Protein AF-A0A170WZX5-F1 (afdb_monomer_lite)

InterPro domains:
  IPR000462 CDP-alcohol phosphatidyltransferase [PF01066] (60-164)
  IPR043130 CDP-alcohol phosphatidyltransferase, transmembrane domain [G3DSA:1.20.120.1760] (44-165)
  IPR050324 CDP-alcohol phosphatidyltransferase class-I [PTHR14269] (56-164)

Organism: Triatoma infestans (NCBI:txid30076)

Structure (mmCIF, N/CA/C/O backbone):
data_AF-A0A170WZX5-F1
#
_entry.id   AF-A0A170WZX5-F1
#
loop_
_atom_site.group_PDB
_atom_site.id
_atom_site.type_symbol
_atom_site.label_atom_id
_atom_site.label_alt_id
_atom_site.label_comp_id
_atom_site.label_asym_id
_atom_site.label_entity_id
_atom_site.label_seq_id
_atom_site.pdbx_PDB_ins_code
_atom_site.Cartn_x
_atom_site.Cartn_y
_atom_site.Cartn_z
_atom_site.occupancy
_atom_site.B_iso_or_equiv
_atom_site.a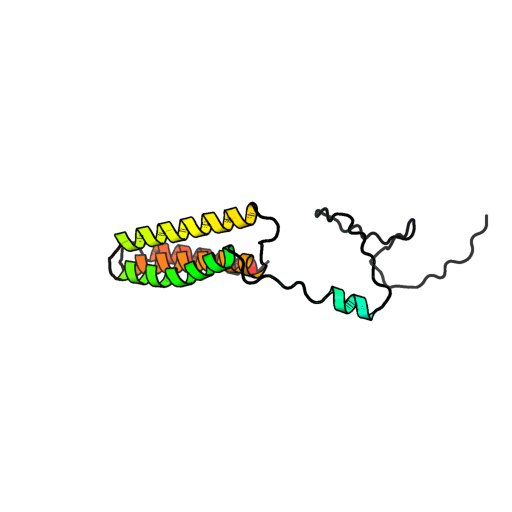uth_seq_id
_atom_site.auth_comp_id
_atom_site.auth_asym_id
_atom_site.auth_atom_id
_atom_site.pdbx_PDB_model_num
ATOM 1 N N . LEU A 1 1 ? 66.459 18.948 -24.558 1.00 44.09 1 LEU A N 1
ATOM 2 C CA . LEU A 1 1 ? 66.396 20.427 -24.448 1.00 44.09 1 LEU A CA 1
ATOM 3 C C . LEU A 1 1 ? 65.717 21.028 -25.684 1.00 44.09 1 LEU A C 1
ATOM 5 O O . LEU A 1 1 ? 66.423 21.347 -26.626 1.00 44.09 1 LEU A O 1
ATOM 9 N N . ARG A 1 2 ? 64.381 21.188 -25.699 1.00 31.55 2 ARG A N 1
ATOM 10 C CA . ARG A 1 2 ? 63.697 22.302 -26.398 1.00 31.55 2 ARG A CA 1
ATOM 11 C C . ARG A 1 2 ? 62.217 22.355 -25.995 1.00 31.55 2 ARG A C 1
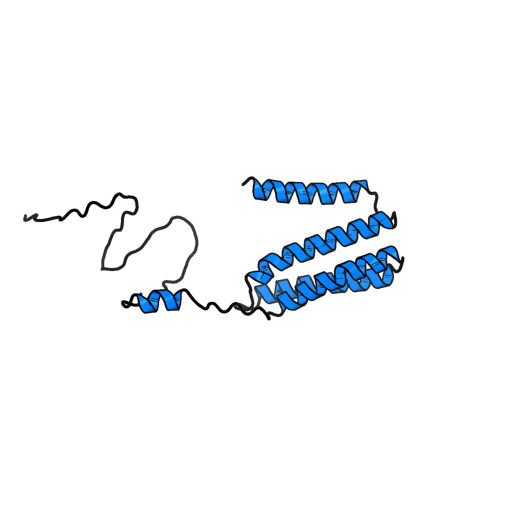ATOM 13 O O . ARG A 1 2 ? 61.401 21.579 -26.469 1.00 31.55 2 ARG A O 1
ATOM 20 N N . ILE A 1 3 ? 61.910 23.271 -25.082 1.00 45.47 3 ILE A N 1
ATOM 21 C CA . ILE A 1 3 ? 60.560 23.685 -24.686 1.00 45.47 3 ILE A CA 1
ATOM 22 C C . ILE A 1 3 ? 60.128 24.816 -25.636 1.00 45.47 3 ILE A C 1
ATOM 24 O O . ILE A 1 3 ? 60.880 25.776 -25.783 1.00 45.47 3 ILE A O 1
ATOM 28 N N . ARG A 1 4 ? 58.950 24.711 -26.270 1.00 42.59 4 ARG A N 1
ATOM 29 C CA . ARG A 1 4 ? 58.109 25.794 -26.851 1.00 42.59 4 ARG A CA 1
ATOM 30 C C . ARG A 1 4 ? 56.887 25.111 -27.491 1.00 42.59 4 ARG A C 1
ATOM 32 O O . ARG A 1 4 ? 57.085 24.148 -28.209 1.00 42.59 4 ARG A O 1
ATOM 39 N N . HIS A 1 5 ? 55.621 25.478 -27.319 1.00 36.66 5 HIS A N 1
ATOM 40 C CA . HIS A 1 5 ? 54.942 26.630 -26.730 1.00 36.66 5 HIS A CA 1
ATOM 41 C C . HIS A 1 5 ? 53.588 26.099 -26.206 1.00 36.66 5 HIS A C 1
ATOM 43 O O . HIS A 1 5 ? 52.818 25.537 -26.980 1.00 36.66 5 HIS A O 1
ATOM 49 N N . ARG A 1 6 ? 53.292 26.247 -24.908 1.00 42.16 6 ARG A N 1
ATOM 50 C CA . ARG A 1 6 ? 51.967 25.953 -24.330 1.00 42.16 6 ARG A CA 1
ATOM 51 C C . ARG A 1 6 ? 51.072 27.168 -24.576 1.00 42.16 6 ARG A C 1
ATOM 53 O O . ARG A 1 6 ? 51.207 28.175 -23.884 1.00 42.16 6 ARG A O 1
ATOM 60 N N . SER A 1 7 ? 50.173 27.095 -25.549 1.00 44.41 7 SER A N 1
ATOM 61 C CA . SER A 1 7 ? 48.993 27.960 -25.593 1.00 44.41 7 SER A CA 1
ATOM 62 C C . SER A 1 7 ? 48.041 27.499 -24.488 1.00 44.41 7 SER A C 1
ATOM 64 O O . SER A 1 7 ? 47.241 26.584 -24.653 1.00 44.41 7 SER A O 1
ATOM 66 N N . LEU A 1 8 ? 48.197 28.098 -23.308 1.00 40.53 8 LEU A N 1
ATOM 67 C CA . LEU A 1 8 ? 47.286 27.937 -22.180 1.00 40.53 8 LEU A CA 1
ATOM 68 C C . LEU A 1 8 ? 45.948 28.598 -22.532 1.00 40.53 8 LEU A C 1
ATOM 70 O O . LEU A 1 8 ? 45.755 29.788 -22.290 1.00 40.53 8 LEU A O 1
ATOM 74 N N . LEU A 1 9 ? 45.019 27.827 -23.095 1.00 40.00 9 LEU A N 1
ATOM 75 C CA . LEU A 1 9 ? 43.604 28.178 -23.043 1.00 40.00 9 LEU A CA 1
ATOM 76 C C . LEU A 1 9 ? 43.184 28.148 -21.568 1.00 40.00 9 LEU A C 1
ATOM 78 O O . LEU A 1 9 ? 43.054 27.085 -20.960 1.00 40.00 9 LEU A O 1
ATOM 82 N N . ARG A 1 10 ? 43.056 29.341 -20.977 1.00 36.81 10 ARG A N 1
ATOM 83 C CA . ARG A 1 10 ? 42.483 29.556 -19.646 1.00 36.81 10 ARG A CA 1
ATOM 84 C C . ARG A 1 10 ? 41.008 29.165 -19.680 1.00 36.81 10 ARG A C 1
ATOM 86 O O . ARG A 1 10 ? 40.155 29.989 -19.988 1.00 36.81 10 ARG A O 1
ATOM 93 N N . TYR A 1 11 ? 40.718 27.922 -19.328 1.00 39.06 11 TYR A N 1
ATOM 94 C CA . TYR A 1 11 ? 39.415 27.551 -18.794 1.00 39.06 11 TYR A CA 1
ATOM 95 C C . TYR A 1 11 ? 39.441 27.775 -17.273 1.00 39.06 11 TYR A C 1
ATOM 97 O O . TYR A 1 11 ? 40.411 27.357 -16.631 1.00 39.06 11 TYR A O 1
ATOM 105 N N . PRO A 1 12 ? 38.434 28.425 -16.662 1.00 40.84 12 PRO A N 1
ATOM 106 C CA . PRO A 1 12 ? 38.250 28.344 -15.220 1.00 40.84 12 PRO A CA 1
ATOM 107 C C . PRO A 1 12 ? 37.886 26.890 -14.864 1.00 40.84 12 PRO A C 1
ATOM 109 O O . PRO A 1 12 ? 36.849 26.367 -15.257 1.00 40.84 12 PRO A O 1
ATOM 112 N N . ALA A 1 13 ? 38.821 26.226 -14.190 1.00 45.50 13 ALA A N 1
ATOM 113 C CA . ALA A 1 13 ? 38.729 24.887 -13.604 1.00 45.50 13 ALA A CA 1
ATOM 114 C C . ALA A 1 13 ? 37.566 24.777 -12.575 1.00 45.50 13 ALA A C 1
ATOM 116 O O . ALA A 1 13 ? 37.157 25.810 -12.043 1.00 45.50 13 ALA A O 1
ATOM 117 N N . PRO A 1 14 ? 37.047 23.562 -12.262 1.00 41.91 14 PRO A N 1
ATOM 118 C CA . PRO A 1 14 ? 37.868 22.394 -11.952 1.00 41.91 14 PRO A CA 1
ATOM 119 C C . PRO A 1 14 ? 37.390 21.104 -12.618 1.00 41.91 14 PRO A C 1
ATOM 121 O O . PRO A 1 14 ? 36.725 20.280 -12.005 1.00 41.91 14 PRO A O 1
ATOM 124 N N . ILE A 1 15 ? 37.809 20.872 -13.861 1.00 42.22 15 ILE A N 1
ATOM 125 C CA . ILE A 1 15 ? 37.899 19.510 -14.396 1.00 42.22 15 ILE A CA 1
ATOM 126 C C . ILE A 1 15 ? 39.274 19.390 -15.036 1.00 42.22 15 ILE A C 1
ATOM 128 O O . ILE A 1 15 ? 39.545 19.931 -16.107 1.00 42.22 15 ILE A O 1
ATOM 132 N N . PHE A 1 16 ? 40.179 18.735 -14.316 1.00 42.03 16 PHE A N 1
ATOM 133 C CA . PHE A 1 16 ? 41.518 18.427 -14.791 1.00 42.03 16 PHE A CA 1
ATOM 134 C C . PHE A 1 16 ? 41.394 17.294 -15.820 1.00 42.03 16 PHE A C 1
ATOM 136 O O . PHE A 1 16 ? 41.411 16.117 -15.474 1.00 42.03 16 PHE A O 1
ATOM 143 N N . ALA A 1 17 ? 41.177 17.649 -17.087 1.00 40.47 17 ALA A N 1
ATOM 144 C CA . ALA A 1 17 ? 41.158 16.693 -18.186 1.00 40.47 17 ALA A CA 1
ATOM 145 C C . ALA A 1 17 ? 42.605 16.313 -18.538 1.00 40.47 17 ALA A C 1
ATOM 147 O O . ALA A 1 17 ? 43.306 17.053 -19.230 1.00 40.47 17 ALA A O 1
ATOM 148 N N . LEU A 1 18 ? 43.068 15.171 -18.030 1.00 39.88 18 LEU A N 1
ATOM 149 C CA . LEU A 1 18 ? 44.278 14.524 -18.528 1.00 39.88 18 LEU A CA 1
ATOM 150 C C . LEU A 1 18 ? 43.917 13.771 -19.810 1.00 39.88 18 LEU A C 1
ATOM 152 O O . LEU A 1 18 ? 43.078 12.876 -19.797 1.00 39.88 18 LEU A O 1
ATOM 156 N N . CYS A 1 19 ? 44.525 14.185 -20.920 1.00 39.12 19 CYS A N 1
ATOM 157 C CA . CYS A 1 19 ? 44.428 13.518 -22.211 1.00 39.12 19 CYS A CA 1
ATOM 158 C C . CYS A 1 19 ? 45.713 12.714 -22.416 1.00 39.12 19 CYS A C 1
ATOM 160 O O . CYS A 1 19 ? 46.749 13.282 -22.762 1.00 39.12 19 CYS A O 1
ATOM 162 N N . GLU A 1 20 ? 45.656 11.408 -22.181 1.00 39.66 20 GLU A N 1
ATOM 163 C CA . GLU A 1 20 ? 46.684 10.464 -22.610 1.00 39.66 20 GLU A CA 1
ATOM 164 C C . GLU A 1 20 ? 46.040 9.580 -23.690 1.00 39.66 20 GLU A C 1
ATOM 166 O O . GLU A 1 20 ? 45.000 8.965 -23.467 1.00 39.66 20 GLU A O 1
ATOM 171 N N . ASN A 1 21 ? 46.599 9.592 -24.904 1.00 39.66 21 ASN A N 1
ATOM 172 C CA . ASN A 1 21 ? 46.119 8.827 -26.070 1.00 39.66 21 ASN A CA 1
ATOM 173 C C . ASN A 1 21 ? 44.734 9.201 -26.647 1.00 39.66 21 ASN A C 1
ATOM 175 O O . ASN A 1 21 ? 44.072 8.364 -27.256 1.00 39.66 21 ASN A O 1
ATOM 179 N N . GLY A 1 22 ? 44.305 10.463 -26.533 1.00 44.28 22 GLY A N 1
ATOM 180 C CA . GLY A 1 22 ? 43.182 10.989 -27.328 1.00 44.28 22 GLY A CA 1
ATOM 181 C C . GLY A 1 22 ? 41.772 10.618 -26.850 1.00 44.28 22 GLY A C 1
ATOM 182 O O . GLY A 1 22 ? 40.808 10.946 -27.539 1.00 44.28 22 GLY A O 1
ATOM 183 N N . PHE A 1 23 ? 41.627 10.006 -25.673 1.00 41.03 23 PHE 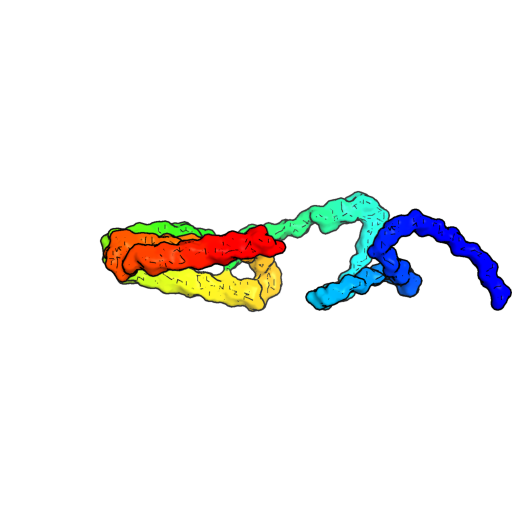A N 1
ATOM 184 C CA . PHE A 1 23 ? 40.325 9.727 -25.059 1.00 41.03 23 PHE A CA 1
ATOM 185 C C . PHE A 1 23 ? 40.155 10.507 -23.746 1.00 41.03 23 PHE A C 1
ATOM 187 O O . PHE A 1 23 ? 41.016 10.411 -22.873 1.00 41.03 23 PHE A O 1
ATOM 194 N N . PRO A 1 24 ? 39.061 11.273 -23.562 1.00 40.47 24 PRO A N 1
ATOM 195 C CA . PRO A 1 24 ? 38.775 11.922 -22.290 1.00 40.47 24 PRO A CA 1
ATOM 196 C C . PRO A 1 24 ? 38.194 10.903 -21.301 1.00 40.47 24 PRO A C 1
ATOM 198 O O . PRO A 1 24 ? 37.094 10.392 -21.506 1.00 40.47 24 PRO A O 1
ATOM 201 N N . TYR A 1 25 ? 38.901 10.628 -20.207 1.00 45.06 25 TYR A N 1
ATOM 202 C CA . TYR A 1 25 ? 38.374 9.859 -19.077 1.00 45.06 25 TYR A CA 1
ATOM 203 C C . TYR A 1 25 ? 38.132 10.781 -17.880 1.00 45.06 25 TYR A C 1
ATOM 205 O O . TYR A 1 25 ? 39.040 11.436 -17.371 1.00 45.06 25 TYR A O 1
ATOM 213 N N . ALA A 1 26 ? 36.882 10.824 -17.416 1.00 44.81 26 ALA A N 1
ATOM 214 C CA . ALA A 1 26 ? 36.514 11.440 -16.150 1.00 44.81 26 ALA A CA 1
ATOM 215 C C . ALA A 1 26 ? 36.579 10.367 -15.056 1.00 44.81 26 ALA A C 1
ATOM 217 O O . ALA A 1 26 ? 35.715 9.496 -14.976 1.00 44.81 26 ALA A O 1
ATOM 218 N N . ILE A 1 27 ? 37.611 10.415 -14.213 1.00 42.56 27 ILE A N 1
ATOM 219 C CA . ILE A 1 27 ? 37.683 9.575 -13.013 1.00 42.56 27 ILE A CA 1
ATOM 220 C C . ILE A 1 27 ? 36.809 10.242 -11.945 1.00 42.56 27 ILE A C 1
ATOM 222 O O . ILE A 1 27 ? 37.276 11.059 -11.155 1.00 42.56 27 ILE A O 1
ATOM 226 N N . LEU A 1 28 ? 35.512 9.930 -11.958 1.00 38.06 28 LEU A N 1
ATOM 227 C CA . LEU A 1 28 ? 34.593 10.279 -10.877 1.00 38.06 28 LEU A CA 1
ATOM 228 C C . LEU A 1 28 ? 34.618 9.170 -9.824 1.00 38.06 28 LEU A C 1
ATOM 230 O O . LEU A 1 28 ? 34.388 7.992 -10.094 1.00 38.06 28 LEU A O 1
ATOM 234 N N . HIS A 1 29 ? 34.981 9.570 -8.613 1.00 40.53 29 HIS A N 1
ATOM 235 C CA . HIS A 1 29 ? 35.204 8.701 -7.472 1.00 40.53 29 HIS A CA 1
ATOM 236 C C . HIS A 1 29 ? 33.891 8.018 -7.032 1.00 40.53 29 HIS A C 1
ATOM 238 O O . HIS A 1 29 ? 32.886 8.685 -6.811 1.00 40.53 29 HIS A O 1
ATOM 244 N N . LYS A 1 30 ? 33.974 6.696 -6.819 1.00 42.16 30 LYS A N 1
ATOM 245 C CA . LYS A 1 30 ? 32.980 5.762 -6.245 1.00 42.16 30 LYS A CA 1
ATOM 246 C C . LYS A 1 30 ? 31.849 5.244 -7.157 1.00 42.16 30 LYS A C 1
ATOM 248 O O . LYS A 1 30 ? 30.744 5.761 -7.206 1.00 42.16 30 LYS A O 1
ATOM 253 N N . LYS A 1 31 ? 32.130 4.031 -7.653 1.00 47.88 31 LYS A N 1
ATOM 254 C CA . LYS A 1 31 ? 31.248 2.848 -7.643 1.00 47.88 31 LYS A CA 1
ATOM 255 C C . LYS A 1 31 ? 29.986 2.922 -8.505 1.00 47.88 31 LYS A C 1
ATOM 257 O O . LYS A 1 31 ? 28.897 2.809 -7.972 1.00 47.88 31 LYS A O 1
ATOM 262 N N . TRP A 1 32 ? 30.179 2.927 -9.822 1.00 33.62 32 TRP A N 1
ATOM 263 C CA . TRP A 1 32 ? 29.364 2.167 -10.777 1.00 33.62 32 TRP A CA 1
ATOM 264 C C . TRP A 1 32 ? 30.269 1.765 -11.948 1.00 33.62 32 TRP A C 1
ATOM 266 O O . TRP A 1 32 ? 30.824 2.623 -12.629 1.00 33.62 32 TRP A O 1
ATOM 276 N N . ILE A 1 33 ? 30.477 0.459 -12.144 1.00 39.88 33 ILE A N 1
ATOM 277 C CA . ILE A 1 33 ? 31.140 -0.075 -13.340 1.00 39.88 33 ILE A CA 1
ATOM 278 C C . ILE A 1 33 ? 30.129 0.076 -14.475 1.00 39.88 33 ILE A C 1
ATOM 280 O O . ILE A 1 33 ? 29.280 -0.784 -14.685 1.00 39.88 33 ILE A O 1
ATOM 284 N N . VAL A 1 34 ? 30.176 1.210 -15.167 1.00 49.44 34 VAL A N 1
ATOM 285 C CA . VAL A 1 34 ? 29.609 1.313 -16.509 1.00 49.44 34 VAL A CA 1
ATOM 286 C C . VAL A 1 34 ? 30.578 0.591 -17.453 1.00 49.44 34 VAL A C 1
ATOM 288 O O . VAL A 1 34 ? 31.779 0.869 -17.394 1.00 49.44 34 VAL A O 1
ATOM 291 N N . PRO A 1 35 ? 30.130 -0.375 -18.279 1.00 35.31 35 PRO A N 1
ATOM 292 C CA . PRO A 1 35 ? 31.010 -0.963 -19.282 1.00 35.31 35 PRO A CA 1
ATOM 293 C C . PRO A 1 35 ? 31.511 0.149 -20.218 1.00 35.31 35 PRO A C 1
ATOM 295 O O . PRO A 1 35 ? 30.805 1.148 -20.394 1.00 35.31 35 PRO A O 1
ATOM 298 N N . PRO A 1 36 ? 32.704 0.009 -20.824 1.00 41.88 36 PRO A N 1
ATOM 299 C CA . PRO A 1 36 ? 33.183 0.950 -21.823 1.00 41.88 36 PRO A CA 1
ATOM 300 C C . PRO A 1 36 ? 32.256 0.865 -23.036 1.00 41.88 36 PRO A C 1
ATOM 302 O O . PRO A 1 36 ? 32.439 0.056 -23.942 1.00 41.88 36 PRO A O 1
ATOM 305 N N . VAL A 1 37 ? 31.201 1.674 -23.033 1.00 47.00 37 VAL A N 1
ATOM 306 C CA . VAL A 1 37 ? 30.426 1.935 -24.233 1.00 47.00 37 VAL A CA 1
ATOM 307 C C . VAL A 1 37 ? 31.381 2.708 -25.127 1.00 47.00 37 VAL A C 1
ATOM 309 O O . VAL A 1 37 ? 31.827 3.794 -24.758 1.00 47.00 37 VAL A O 1
ATOM 312 N N . ASN A 1 38 ? 31.730 2.145 -26.282 1.00 40.06 38 ASN A N 1
ATOM 313 C CA . ASN A 1 38 ? 32.349 2.908 -27.358 1.00 40.06 38 ASN A CA 1
ATOM 314 C C . ASN A 1 38 ? 31.325 3.958 -27.799 1.00 40.06 38 ASN A C 1
ATOM 316 O O . ASN A 1 38 ? 30.542 3.733 -28.721 1.00 40.06 38 ASN A O 1
ATOM 320 N N . VAL A 1 39 ? 31.275 5.080 -27.078 1.00 54.56 39 VAL A N 1
ATOM 321 C CA . VAL A 1 39 ? 30.428 6.219 -27.399 1.00 54.56 39 VAL A CA 1
ATOM 322 C C . VAL A 1 39 ? 31.031 6.833 -28.652 1.00 54.56 39 VAL A C 1
ATOM 324 O O . VAL A 1 39 ? 31.916 7.685 -28.594 1.00 54.56 39 VAL A O 1
ATOM 327 N N . PHE A 1 40 ? 30.579 6.352 -29.806 1.00 56.09 40 PHE A N 1
ATOM 328 C CA . PHE A 1 40 ? 30.806 7.012 -31.077 1.00 56.09 40 PHE A CA 1
ATOM 329 C C . PHE A 1 40 ? 30.028 8.327 -31.015 1.00 56.09 40 PHE A C 1
ATOM 331 O O . PHE A 1 40 ? 28.839 8.372 -31.318 1.00 56.09 40 PHE A O 1
ATOM 338 N N . LEU A 1 41 ? 30.662 9.381 -30.491 1.00 57.88 41 LEU A N 1
ATOM 339 C CA . LEU A 1 41 ? 30.050 10.700 -30.412 1.00 57.88 41 LEU A CA 1
ATOM 340 C C . LEU A 1 41 ? 29.770 11.153 -31.848 1.00 57.88 41 LEU A C 1
ATOM 342 O O . LEU A 1 41 ? 30.723 11.339 -32.611 1.00 57.88 41 LEU A O 1
ATOM 346 N N . PRO A 1 42 ? 28.500 11.328 -32.246 1.00 55.66 42 PRO A N 1
ATOM 347 C CA . PRO A 1 42 ? 28.217 11.773 -33.592 1.00 55.66 42 PRO A CA 1
ATOM 348 C C . PRO A 1 42 ? 28.782 13.188 -33.771 1.00 55.66 42 PRO A C 1
ATOM 350 O O . PRO A 1 42 ? 28.561 14.100 -32.963 1.00 55.66 42 PRO A O 1
ATOM 353 N N . THR A 1 43 ? 29.574 13.359 -34.827 1.00 65.81 43 THR A N 1
ATOM 354 C CA . THR A 1 43 ? 30.269 14.612 -35.151 1.00 65.81 43 THR A CA 1
ATOM 355 C C . THR A 1 43 ? 29.296 15.704 -35.587 1.00 65.81 43 THR A C 1
ATOM 357 O O . THR A 1 43 ? 29.586 16.888 -35.411 1.00 65.81 43 THR A O 1
ATOM 360 N N . ASN A 1 44 ? 28.115 15.320 -36.076 1.00 60.16 44 ASN A N 1
ATOM 361 C CA . ASN A 1 44 ? 27.057 16.235 -36.471 1.00 60.16 44 ASN A CA 1
ATOM 362 C C . ASN A 1 44 ? 26.242 16.704 -35.243 1.00 60.16 44 ASN A C 1
ATOM 364 O O . ASN A 1 44 ? 25.696 15.871 -34.512 1.00 60.16 44 ASN A O 1
ATOM 368 N N . PRO A 1 45 ? 26.116 18.023 -34.997 1.00 59.78 45 PRO A N 1
ATOM 369 C CA . PRO A 1 45 ? 25.315 18.549 -33.891 1.00 59.78 45 PRO A CA 1
ATOM 370 C C . PRO A 1 45 ? 23.832 18.141 -33.950 1.00 59.78 45 PRO A C 1
ATOM 372 O O . PRO A 1 45 ? 23.213 18.023 -32.896 1.00 59.78 45 PRO A O 1
ATOM 375 N N . TYR A 1 46 ? 23.275 17.846 -35.132 1.00 58.78 46 TYR A N 1
ATOM 376 C CA . TYR A 1 46 ? 21.891 17.364 -35.270 1.00 58.78 46 TYR A CA 1
ATOM 377 C C . TYR A 1 46 ? 21.675 15.938 -34.734 1.00 58.78 46 TYR A C 1
ATOM 379 O O . TYR A 1 46 ? 20.609 15.631 -34.198 1.00 58.78 46 TYR A O 1
ATOM 387 N N . ASP A 1 47 ? 22.687 15.077 -34.811 1.00 58.44 47 ASP A N 1
ATOM 388 C CA . ASP A 1 47 ? 22.584 13.679 -34.376 1.00 58.44 47 ASP A CA 1
ATOM 389 C C . ASP A 1 47 ? 22.683 13.534 -32.848 1.00 58.44 47 ASP A C 1
ATOM 391 O O . ASP A 1 47 ? 22.113 12.608 -32.267 1.00 58.44 47 ASP A O 1
ATOM 395 N N . ARG A 1 48 ? 23.325 14.493 -32.164 1.00 57.66 48 ARG A N 1
ATOM 396 C CA . ARG A 1 48 ? 23.358 14.545 -30.689 1.00 57.66 48 ARG A CA 1
ATOM 397 C C . ARG A 1 48 ? 21.980 14.807 -30.087 1.00 57.66 48 ARG A C 1
ATOM 399 O O . ARG A 1 48 ? 21.660 14.256 -29.040 1.00 57.66 48 ARG A O 1
ATOM 406 N N . VAL A 1 49 ? 21.162 15.616 -30.760 1.00 54.22 49 VAL A N 1
ATOM 407 C CA . VAL A 1 49 ? 19.798 15.937 -30.312 1.00 54.22 49 VAL A CA 1
ATOM 408 C C . VAL A 1 49 ? 18.854 14.749 -30.537 1.00 54.22 49 VAL A C 1
ATOM 410 O O . VAL A 1 49 ? 17.970 14.510 -29.720 1.00 54.22 49 VAL A O 1
ATOM 413 N N . ARG A 1 50 ? 19.078 13.944 -31.589 1.00 51.53 50 ARG A N 1
ATOM 414 C CA . ARG A 1 50 ? 18.313 12.710 -31.847 1.00 51.53 50 ARG A CA 1
ATOM 415 C C . ARG A 1 50 ? 18.615 11.582 -30.859 1.00 51.53 50 ARG A C 1
ATOM 417 O O . ARG A 1 50 ? 17.688 10.888 -30.474 1.00 51.53 50 ARG A O 1
ATOM 424 N N . MET A 1 51 ? 19.863 11.418 -30.411 1.00 53.09 51 MET A N 1
ATOM 425 C CA . MET A 1 51 ? 20.219 10.384 -29.420 1.00 53.09 51 MET A CA 1
ATOM 426 C C . MET A 1 51 ? 19.665 10.668 -28.014 1.00 53.09 51 MET A C 1
ATOM 428 O O . MET A 1 51 ? 19.501 9.746 -27.222 1.00 53.09 51 MET A O 1
ATOM 432 N N . ALA A 1 52 ? 19.352 11.930 -27.706 1.00 53.09 52 ALA A N 1
ATOM 433 C CA . ALA A 1 52 ? 18.708 12.313 -26.451 1.00 53.09 52 ALA A CA 1
ATOM 434 C C . ALA A 1 52 ? 17.194 12.020 -26.427 1.00 53.09 52 ALA A C 1
ATOM 436 O O . ALA A 1 52 ? 16.570 12.114 -25.372 1.00 53.09 52 ALA A O 1
ATOM 437 N N . TYR A 1 53 ? 16.587 11.690 -27.571 1.00 51.78 53 TYR A N 1
ATOM 438 C CA . TYR A 1 53 ? 15.140 11.610 -27.716 1.00 51.78 53 TYR A CA 1
ATOM 439 C C . TYR A 1 53 ? 14.728 10.208 -28.176 1.00 51.78 53 TYR A C 1
ATOM 441 O O . TYR A 1 53 ? 15.181 9.714 -29.203 1.00 51.78 53 TYR A O 1
ATOM 449 N N . VAL A 1 54 ? 13.810 9.600 -27.423 1.00 51.31 54 VAL A N 1
ATOM 450 C CA . VAL A 1 54 ? 13.203 8.270 -27.628 1.00 51.31 54 VAL A CA 1
ATOM 451 C C . VAL A 1 54 ? 13.940 7.091 -26.970 1.00 51.31 54 VAL A C 1
ATOM 453 O O . VAL A 1 54 ? 14.127 6.034 -27.565 1.00 51.31 54 VAL A O 1
ATOM 456 N N . VAL A 1 55 ? 14.194 7.191 -25.660 1.00 56.00 55 VAL A N 1
ATOM 457 C CA . VAL A 1 55 ? 13.899 6.032 -24.798 1.00 56.00 55 VAL A CA 1
ATOM 458 C C . VAL A 1 55 ? 12.375 5.976 -24.699 1.00 56.00 55 VAL A C 1
ATOM 460 O O . VAL A 1 55 ? 11.763 6.682 -23.904 1.00 56.00 55 VAL A O 1
ATOM 463 N N . ARG A 1 56 ? 11.725 5.228 -25.595 1.00 49.94 56 ARG A N 1
ATOM 464 C CA . ARG A 1 56 ? 10.291 4.961 -25.466 1.00 49.94 56 ARG A CA 1
ATOM 465 C C . ARG A 1 56 ? 10.155 3.966 -24.318 1.00 49.94 56 ARG A C 1
ATOM 467 O O . ARG A 1 56 ? 10.334 2.770 -24.522 1.00 49.94 56 ARG A O 1
ATOM 474 N N . GLU A 1 57 ? 9.927 4.467 -23.108 1.00 57.28 57 GLU A N 1
ATOM 475 C CA . GLU A 1 57 ? 9.640 3.599 -21.970 1.00 57.28 57 GLU A CA 1
ATOM 476 C C . GLU A 1 57 ? 8.380 2.800 -22.293 1.00 57.28 57 GLU A C 1
ATOM 478 O O . GLU A 1 57 ? 7.337 3.360 -22.649 1.00 57.28 57 GLU A O 1
ATOM 483 N N . ASN A 1 58 ? 8.488 1.474 -22.248 1.00 63.38 58 ASN A N 1
ATOM 484 C CA . ASN A 1 58 ? 7.326 0.632 -22.433 1.00 63.38 58 ASN A CA 1
ATOM 485 C C . ASN A 1 58 ? 6.447 0.781 -21.186 1.00 63.38 58 ASN A C 1
ATOM 487 O O . ASN A 1 58 ? 6.803 0.329 -20.102 1.00 63.38 58 ASN A O 1
ATOM 491 N N . ILE A 1 59 ? 5.315 1.464 -21.339 1.00 59.84 59 ILE A N 1
ATOM 492 C CA . ILE A 1 59 ? 4.341 1.695 -20.261 1.00 59.84 59 ILE A CA 1
ATOM 493 C C . ILE A 1 59 ? 3.592 0.385 -19.940 1.00 59.84 59 ILE A C 1
ATOM 495 O O . ILE A 1 59 ? 3.114 0.183 -18.826 1.00 59.84 59 ILE A O 1
ATOM 499 N N . TRP A 1 60 ? 3.528 -0.532 -20.911 1.00 58.53 60 TRP A N 1
ATOM 500 C CA . TRP A 1 60 ? 2.860 -1.827 -20.804 1.00 58.53 60 TRP A CA 1
ATOM 501 C C . TRP A 1 60 ? 3.845 -2.919 -20.394 1.00 58.53 60 TRP A C 1
ATOM 503 O O . TRP A 1 60 ? 4.251 -3.757 -21.203 1.00 58.53 60 TRP A O 1
ATOM 513 N N . THR A 1 61 ? 4.248 -2.891 -19.129 1.00 74.00 61 THR A N 1
ATOM 514 C CA . THR A 1 61 ? 4.979 -3.989 -18.491 1.00 74.00 61 THR A CA 1
ATOM 515 C C . THR A 1 61 ? 4.039 -4.758 -17.568 1.00 74.00 61 THR A C 1
ATOM 517 O O . THR A 1 61 ? 3.091 -4.198 -17.010 1.00 74.00 61 THR A O 1
ATOM 520 N N . VAL A 1 62 ? 4.281 -6.062 -17.422 1.00 76.31 62 VAL A N 1
ATOM 521 C CA . VAL A 1 62 ? 3.481 -6.937 -16.546 1.00 76.31 62 VAL A CA 1
ATOM 522 C C . VAL A 1 62 ? 3.404 -6.396 -15.104 1.00 76.31 62 VAL A C 1
ATOM 524 O O . VAL A 1 62 ? 2.293 -6.350 -14.573 1.00 76.31 62 VAL A O 1
ATOM 527 N N . PRO A 1 63 ? 4.504 -5.892 -14.499 1.00 76.81 63 PRO A N 1
ATOM 528 C CA . PRO A 1 63 ? 4.467 -5.269 -13.173 1.00 76.81 63 PRO A CA 1
ATOM 529 C C . PRO A 1 63 ? 3.516 -4.073 -13.078 1.00 76.81 63 PRO A C 1
ATOM 531 O O . PRO A 1 63 ? 2.737 -3.977 -12.139 1.00 76.81 63 PRO A O 1
ATOM 534 N N . ASN A 1 64 ? 3.499 -3.191 -14.084 1.00 81.44 64 ASN A N 1
ATOM 535 C CA . ASN A 1 64 ? 2.657 -1.994 -14.045 1.00 81.44 64 ASN A CA 1
ATOM 536 C C . ASN A 1 64 ? 1.159 -2.345 -14.060 1.00 81.44 64 ASN A C 1
ATOM 538 O O . ASN A 1 64 ? 0.363 -1.752 -13.335 1.00 81.44 64 ASN A O 1
ATOM 542 N N . VAL A 1 65 ? 0.764 -3.350 -14.848 1.00 82.94 65 VAL A N 1
ATOM 543 C CA . VAL A 1 65 ? -0.630 -3.825 -14.884 1.00 82.94 65 VAL A CA 1
ATOM 544 C C . VAL A 1 65 ? -1.033 -4.455 -13.547 1.00 82.94 65 VAL A C 1
ATOM 546 O O . VAL A 1 65 ? -2.134 -4.194 -13.060 1.00 82.94 65 VAL A O 1
ATOM 549 N N . LEU A 1 66 ? -0.146 -5.244 -12.933 1.00 83.00 66 LEU A N 1
ATOM 550 C CA . LEU A 1 66 ? -0.375 -5.840 -11.612 1.00 83.00 66 LEU A CA 1
ATOM 551 C C . LEU A 1 66 ? -0.518 -4.757 -10.533 1.00 83.00 66 LEU A C 1
ATOM 553 O O . LEU A 1 66 ? -1.493 -4.774 -9.778 1.00 83.00 66 LEU A O 1
ATOM 557 N N . CYS A 1 67 ? 0.362 -3.760 -10.535 1.00 85.94 67 CYS A N 1
ATOM 558 C CA . CYS A 1 67 ? 0.324 -2.624 -9.620 1.00 85.94 67 CYS A CA 1
ATOM 559 C C . CYS A 1 67 ? -0.980 -1.809 -9.759 1.00 85.94 67 CYS A C 1
ATOM 561 O O . CYS A 1 67 ? -1.685 -1.577 -8.775 1.00 85.94 67 CYS A O 1
ATOM 563 N N . ILE A 1 68 ? -1.395 -1.477 -10.989 1.00 86.12 68 ILE A N 1
ATOM 564 C CA . ILE A 1 68 ? -2.679 -0.798 -11.253 1.00 86.12 68 ILE A CA 1
ATOM 565 C C . ILE A 1 68 ? -3.860 -1.645 -10.764 1.00 86.12 68 ILE A C 1
ATOM 567 O O . ILE A 1 68 ? -4.779 -1.117 -10.135 1.00 86.12 68 ILE A O 1
ATOM 571 N N . SER A 1 69 ? -3.839 -2.958 -11.013 1.00 87.62 69 SER A N 1
ATOM 572 C CA . SER A 1 69 ? -4.899 -3.851 -10.541 1.00 87.62 69 SER A CA 1
ATOM 573 C C . SER A 1 69 ? -5.021 -3.826 -9.013 1.00 87.62 69 SER A C 1
ATOM 575 O O . SER A 1 69 ? -6.132 -3.763 -8.492 1.00 87.62 69 SER A O 1
ATOM 577 N N . ARG A 1 70 ? -3.898 -3.753 -8.288 1.00 88.38 70 ARG A N 1
ATOM 578 C CA . ARG A 1 70 ? -3.869 -3.656 -6.823 1.00 88.38 70 ARG A CA 1
ATOM 579 C C . ARG A 1 70 ? -4.462 -2.347 -6.328 1.00 88.38 70 ARG A C 1
ATOM 581 O O . ARG A 1 70 ? -5.269 -2.360 -5.399 1.00 88.38 70 ARG A O 1
ATOM 588 N N . ILE A 1 71 ? -4.118 -1.230 -6.965 1.00 88.56 71 ILE A N 1
ATOM 589 C CA . ILE A 1 71 ? -4.669 0.087 -6.619 1.00 88.56 71 ILE A CA 1
ATOM 590 C C . ILE A 1 71 ? -6.196 0.085 -6.763 1.00 88.56 71 ILE A C 1
ATOM 592 O O . ILE A 1 71 ? -6.882 0.635 -5.907 1.00 88.56 71 ILE A O 1
ATOM 596 N N . LEU A 1 72 ? -6.740 -0.574 -7.792 1.00 90.44 72 LEU A N 1
ATOM 597 C CA . LEU A 1 72 ? -8.189 -0.692 -7.996 1.00 90.44 72 LEU A CA 1
ATOM 598 C C . LEU A 1 72 ? -8.863 -1.657 -7.011 1.00 90.44 72 LEU A C 1
ATOM 600 O O . LEU A 1 72 ? -9.969 -1.391 -6.544 1.00 90.44 72 LEU A O 1
ATOM 604 N N . VAL A 1 73 ? -8.205 -2.765 -6.675 1.00 90.56 73 VAL A N 1
ATOM 605 C CA . VAL A 1 73 ? -8.732 -3.782 -5.750 1.00 90.56 73 VAL A CA 1
ATOM 606 C C . VAL A 1 73 ? -8.687 -3.312 -4.291 1.00 90.56 73 VAL A C 1
ATOM 608 O O . VAL A 1 73 ? -9.543 -3.686 -3.494 1.00 90.56 73 VAL A O 1
ATOM 611 N N . THR A 1 74 ? -7.738 -2.452 -3.928 1.00 92.50 74 THR A N 1
ATOM 612 C CA . THR A 1 74 ? -7.562 -1.939 -2.560 1.00 92.50 74 THR A CA 1
ATOM 613 C C . THR A 1 74 ? -8.806 -1.250 -1.965 1.00 92.50 74 THR A C 1
ATOM 615 O O . THR A 1 74 ? -9.221 -1.636 -0.869 1.00 92.50 74 THR A O 1
ATOM 618 N N . PRO A 1 75 ? -9.453 -0.264 -2.622 1.00 90.81 75 PRO A N 1
ATOM 619 C CA . PRO A 1 75 ? -10.669 0.352 -2.086 1.00 90.81 75 PRO A CA 1
ATOM 620 C C . PRO A 1 75 ? -11.833 -0.643 -2.007 1.00 90.81 75 PRO A C 1
ATOM 622 O O . PRO A 1 75 ? -12.641 -0.569 -1.082 1.00 90.81 75 PRO A O 1
ATOM 625 N N . TYR A 1 76 ? -11.895 -1.607 -2.931 1.00 92.44 76 TYR A N 1
ATOM 626 C CA . TYR A 1 76 ? -12.889 -2.679 -2.895 1.00 92.44 76 TYR A CA 1
ATOM 627 C C . TYR A 1 76 ? -12.688 -3.609 -1.687 1.00 92.44 76 TYR A C 1
ATOM 629 O O . TYR A 1 76 ? -13.648 -3.958 -1.002 1.00 92.44 76 TYR A O 1
ATOM 637 N N . LEU A 1 77 ? -11.437 -3.933 -1.354 1.00 93.06 77 LEU A N 1
ATOM 638 C CA . LEU A 1 77 ? -11.090 -4.654 -0.130 1.00 93.06 77 LEU A CA 1
ATOM 639 C C . LEU A 1 77 ? -11.518 -3.877 1.123 1.00 93.06 77 LEU A C 1
ATOM 641 O O . LEU A 1 77 ? -12.096 -4.465 2.036 1.00 93.06 77 LEU A O 1
ATOM 645 N N . GLY A 1 78 ? -11.291 -2.560 1.163 1.00 91.94 78 GLY A N 1
ATOM 646 C CA . GLY A 1 78 ? -11.750 -1.710 2.267 1.00 91.94 78 GLY A CA 1
ATOM 647 C C . GLY A 1 78 ? -13.272 -1.748 2.445 1.00 91.94 78 GLY A C 1
ATOM 648 O O . GLY A 1 78 ? -13.760 -1.867 3.567 1.00 91.94 78 GLY A O 1
ATOM 649 N N . TYR A 1 79 ? -14.018 -1.728 1.338 1.00 92.62 79 TYR A N 1
ATOM 650 C CA . TYR A 1 79 ? -15.477 -1.850 1.345 1.00 92.62 79 TYR A CA 1
ATOM 651 C C . TYR A 1 79 ? -15.956 -3.189 1.933 1.00 92.62 79 TYR A C 1
ATOM 653 O O . TYR A 1 79 ? -16.845 -3.195 2.782 1.00 92.62 79 TYR A O 1
ATOM 661 N N . LEU A 1 80 ? -15.334 -4.309 1.550 1.00 91.94 80 LEU A N 1
ATOM 662 C CA . LEU A 1 80 ? -15.659 -5.643 2.076 1.00 91.94 80 LEU A CA 1
ATOM 663 C C . LEU A 1 80 ? -15.421 -5.768 3.584 1.00 91.94 80 LEU A C 1
ATOM 665 O O . LEU A 1 80 ? -16.236 -6.355 4.293 1.00 91.94 80 LEU A O 1
ATOM 669 N N . ILE A 1 81 ? -14.324 -5.190 4.083 1.00 91.75 81 ILE A N 1
ATOM 670 C CA . ILE A 1 81 ? -14.019 -5.182 5.520 1.00 91.75 81 ILE A CA 1
ATOM 671 C C . ILE A 1 81 ? -15.097 -4.413 6.282 1.00 91.75 81 ILE A C 1
ATOM 673 O O . ILE A 1 81 ? -15.601 -4.909 7.284 1.00 91.75 81 ILE A O 1
ATOM 677 N N . ILE A 1 82 ? -15.490 -3.235 5.788 1.00 89.94 82 ILE A N 1
ATOM 678 C CA . ILE A 1 82 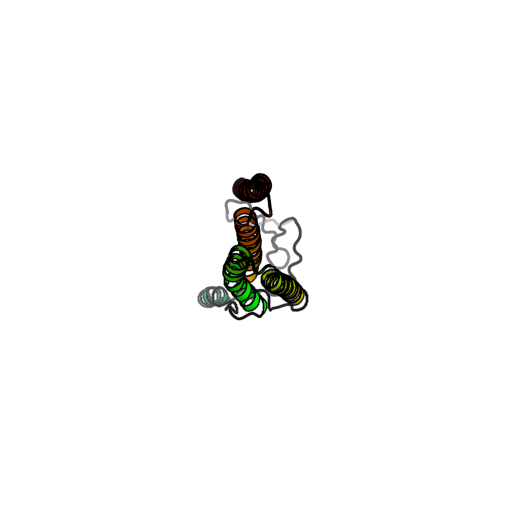? -16.555 -2.430 6.403 1.00 89.94 82 ILE A CA 1
ATOM 679 C C . ILE A 1 82 ? -17.902 -3.170 6.363 1.00 89.94 82 ILE A C 1
ATOM 681 O O . ILE A 1 82 ? -18.674 -3.071 7.314 1.00 89.94 82 ILE A O 1
ATOM 685 N N . GLY A 1 83 ? -18.166 -3.936 5.300 1.00 89.75 83 GLY A N 1
ATOM 686 C CA . GLY A 1 83 ? -19.347 -4.796 5.172 1.00 89.75 83 GLY A CA 1
ATOM 687 C C . GLY A 1 83 ? -19.372 -6.003 6.120 1.00 89.75 83 GLY A C 1
ATOM 688 O O . GLY A 1 83 ? -20.420 -6.622 6.274 1.00 89.75 83 GLY A O 1
ATOM 689 N N . GLY A 1 84 ? -18.256 -6.325 6.785 1.00 87.19 84 GLY A N 1
ATOM 690 C CA . GLY A 1 84 ? -18.140 -7.460 7.707 1.00 87.19 84 GLY A CA 1
ATOM 691 C C . GLY A 1 84 ? -17.807 -8.801 7.040 1.00 87.19 84 GLY A C 1
ATOM 692 O O . GLY A 1 84 ? -17.676 -9.810 7.735 1.00 87.19 84 GLY A O 1
ATOM 693 N N . ASP A 1 85 ? -17.597 -8.831 5.721 1.00 90.12 85 ASP A N 1
ATOM 694 C CA . ASP A 1 85 ? -17.263 -10.037 4.951 1.00 90.12 85 ASP A CA 1
ATOM 695 C C . ASP A 1 85 ? -15.755 -10.347 4.997 1.00 90.12 85 ASP A C 1
ATOM 697 O O . ASP A 1 85 ? -15.039 -10.367 3.988 1.00 90.12 85 ASP A O 1
ATOM 701 N N . PHE A 1 86 ? -15.244 -10.623 6.200 1.00 88.38 86 PHE A N 1
ATOM 702 C CA . PHE A 1 86 ? -13.809 -10.834 6.438 1.00 88.38 86 PHE A CA 1
ATOM 703 C C . PHE A 1 86 ? -13.217 -12.007 5.645 1.00 88.38 86 PHE A C 1
ATOM 705 O O . PHE A 1 86 ? -12.043 -11.973 5.278 1.00 88.38 86 PHE A O 1
ATOM 712 N N . GLN A 1 87 ? -14.013 -13.037 5.346 1.00 91.19 87 GLN A N 1
ATOM 713 C CA . GLN A 1 87 ? -13.544 -14.203 4.596 1.00 91.19 87 GLN A CA 1
ATOM 714 C C . GLN A 1 87 ? -13.198 -13.844 3.144 1.00 91.19 87 GLN A C 1
ATOM 716 O O . GLN A 1 87 ? -12.150 -14.246 2.641 1.00 91.19 87 GLN A O 1
ATOM 721 N N . GLN A 1 88 ? -14.040 -13.050 2.478 1.00 90.94 88 GLN A N 1
ATOM 722 C CA . GLN A 1 88 ? -13.760 -12.571 1.124 1.00 90.94 88 GLN A CA 1
ATOM 723 C C . GLN A 1 88 ? -12.607 -11.565 1.123 1.00 90.94 88 GLN A C 1
ATOM 725 O O . GLN A 1 88 ? -11.705 -11.669 0.290 1.00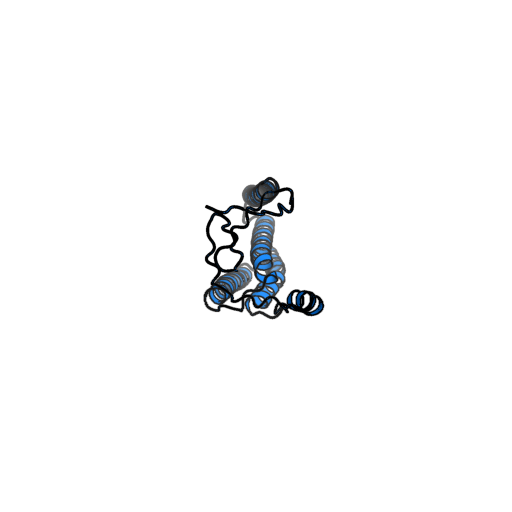 90.94 88 GLN A O 1
ATOM 730 N N . ALA A 1 89 ? -12.582 -10.649 2.099 1.00 91.06 89 ALA A N 1
ATOM 731 C CA . ALA A 1 89 ? -11.485 -9.700 2.262 1.00 91.06 89 ALA A CA 1
ATOM 732 C C . ALA A 1 89 ? -10.126 -10.407 2.415 1.00 91.06 89 ALA A C 1
ATOM 734 O O . ALA A 1 89 ? -9.146 -9.983 1.806 1.00 91.06 89 ALA A O 1
ATOM 735 N N . PHE A 1 90 ? -10.069 -11.518 3.158 1.00 91.31 90 PHE A N 1
ATOM 736 C CA . PHE A 1 90 ? -8.854 -12.318 3.317 1.00 91.31 90 PHE A CA 1
ATOM 737 C C . PHE A 1 90 ? -8.354 -12.905 1.991 1.00 91.31 90 PHE A C 1
ATOM 739 O O . PHE A 1 90 ? -7.165 -12.802 1.694 1.00 91.31 90 PHE A O 1
ATOM 746 N N . TYR A 1 91 ? -9.237 -13.479 1.166 1.00 93.75 91 TYR A N 1
ATOM 747 C CA . TYR A 1 91 ? -8.833 -14.019 -0.137 1.00 93.75 91 TYR A CA 1
ATOM 748 C C . TYR A 1 91 ? -8.311 -12.934 -1.079 1.00 93.75 91 TYR A C 1
ATOM 750 O O . TYR A 1 91 ? -7.311 -13.151 -1.762 1.00 93.75 91 TYR A O 1
ATOM 758 N N . ILE A 1 92 ? -8.944 -11.759 -1.087 1.00 91.69 92 ILE A N 1
ATOM 759 C CA . ILE A 1 92 ? -8.491 -10.622 -1.895 1.00 91.69 92 ILE A CA 1
ATOM 760 C C . ILE A 1 92 ? -7.150 -10.091 -1.388 1.00 91.69 92 ILE A C 1
ATOM 762 O O . ILE A 1 92 ? -6.265 -9.813 -2.195 1.00 91.69 92 ILE A O 1
ATOM 766 N N . LEU A 1 93 ? -6.969 -9.988 -0.070 1.00 91.69 93 LEU A N 1
ATOM 767 C CA . LEU A 1 93 ? -5.704 -9.571 0.534 1.00 91.69 93 LEU A CA 1
ATOM 768 C C . LEU A 1 93 ? -4.573 -10.539 0.173 1.00 91.69 93 LEU A C 1
ATOM 770 O O . LEU A 1 93 ? -3.481 -10.113 -0.198 1.00 91.69 93 LEU A O 1
ATOM 774 N N . LEU A 1 94 ? -4.846 -11.842 0.249 1.00 92.44 94 LEU A N 1
ATOM 775 C CA . LEU A 1 94 ? -3.897 -12.887 -0.118 1.00 92.44 94 LEU A CA 1
ATOM 776 C C . LEU A 1 94 ? -3.544 -12.804 -1.605 1.00 92.44 94 LEU A C 1
ATOM 778 O O . LEU A 1 94 ? -2.368 -12.853 -1.954 1.00 92.44 94 LEU A O 1
ATOM 782 N N . TRP A 1 95 ? -4.539 -12.612 -2.473 1.00 91.25 95 TRP A N 1
ATOM 783 C CA . TRP A 1 95 ? -4.317 -12.400 -3.901 1.00 91.25 95 TRP A CA 1
ATOM 784 C C . TRP A 1 95 ? -3.452 -11.158 -4.161 1.00 91.25 95 TRP A C 1
ATOM 786 O O . TRP A 1 95 ? -2.459 -11.253 -4.879 1.00 91.25 95 TRP A O 1
ATOM 796 N N . ALA A 1 96 ? -3.753 -10.028 -3.513 1.00 89.88 96 ALA A N 1
ATOM 797 C CA . ALA A 1 96 ? -2.990 -8.788 -3.645 1.00 89.88 96 ALA A CA 1
ATOM 798 C C . ALA A 1 96 ? -1.521 -8.958 -3.212 1.00 89.88 96 ALA A C 1
ATOM 800 O O . ALA A 1 96 ? -0.617 -8.542 -3.937 1.00 89.88 96 ALA A O 1
ATOM 801 N N . GLY A 1 97 ? -1.266 -9.636 -2.088 1.00 88.25 97 GLY A N 1
ATOM 802 C CA . GLY A 1 97 ? 0.097 -9.930 -1.632 1.00 88.25 97 GLY A CA 1
ATOM 803 C C . GLY A 1 97 ? 0.854 -10.882 -2.564 1.00 88.25 97 GLY A C 1
ATOM 804 O O . GLY A 1 97 ? 2.036 -10.685 -2.829 1.00 88.25 97 GLY A O 1
ATOM 805 N N . VAL A 1 98 ? 0.177 -11.891 -3.123 1.00 89.94 98 VAL A N 1
ATOM 806 C CA . VAL A 1 98 ? 0.788 -12.792 -4.114 1.00 89.94 98 VAL A CA 1
ATOM 807 C C . VAL A 1 98 ? 1.144 -12.035 -5.394 1.00 89.94 98 VAL A C 1
ATOM 809 O O . VAL A 1 98 ? 2.216 -12.270 -5.948 1.00 89.94 98 VAL A O 1
ATOM 812 N N . THR A 1 99 ? 0.298 -11.108 -5.854 1.00 87.50 99 THR A N 1
ATOM 813 C CA . THR A 1 99 ? 0.609 -10.305 -7.048 1.00 87.50 99 THR A CA 1
ATOM 814 C C . THR A 1 99 ? 1.837 -9.410 -6.870 1.00 87.50 99 THR A C 1
ATOM 816 O O . THR A 1 99 ? 2.617 -9.317 -7.810 1.00 87.50 99 THR A O 1
ATOM 819 N N . ASP A 1 100 ? 2.047 -8.849 -5.673 1.00 84.75 100 ASP A N 1
ATOM 820 C CA . ASP A 1 100 ? 3.234 -8.048 -5.310 1.00 84.75 100 ASP A CA 1
ATOM 821 C C . ASP A 1 100 ? 4.525 -8.873 -5.220 1.00 84.75 100 ASP A C 1
ATOM 823 O O . ASP A 1 100 ? 5.610 -8.493 -5.649 1.00 84.75 100 ASP A O 1
ATOM 827 N N . LEU A 1 101 ? 4.424 -10.097 -4.711 1.00 83.50 101 LEU A N 1
ATOM 828 C CA . LEU A 1 101 ? 5.569 -11.002 -4.745 1.00 83.50 101 LEU A CA 1
ATOM 829 C C . LEU A 1 101 ? 5.935 -11.371 -6.185 1.00 83.50 101 LEU A C 1
ATOM 831 O O . LEU A 1 101 ? 7.115 -11.454 -6.529 1.00 83.50 101 LEU A O 1
ATOM 835 N N . LEU A 1 102 ? 4.932 -11.605 -7.032 1.00 83.94 102 LEU A N 1
ATOM 836 C CA . LEU A 1 102 ? 5.147 -12.001 -8.417 1.00 83.94 102 LEU A CA 1
ATOM 837 C C . LEU A 1 102 ? 5.728 -10.867 -9.265 1.00 83.94 102 LEU A C 1
ATOM 839 O O . LEU A 1 102 ? 6.668 -11.127 -10.018 1.00 83.94 102 LEU A O 1
ATOM 843 N N . ASP A 1 103 ? 5.232 -9.633 -9.152 1.00 78.94 103 ASP A N 1
ATOM 844 C CA . ASP A 1 103 ? 5.795 -8.509 -9.910 1.00 78.94 103 ASP A CA 1
ATOM 845 C C . ASP A 1 103 ? 7.235 -8.178 -9.478 1.00 78.94 103 ASP A C 1
ATOM 847 O O . ASP A 1 103 ? 8.103 -8.008 -10.343 1.00 78.94 103 ASP A O 1
ATOM 851 N N . GLY A 1 104 ? 7.541 -8.252 -8.179 1.00 76.38 104 GLY A N 1
ATOM 852 C CA . GLY A 1 104 ? 8.890 -8.097 -7.642 1.00 76.38 104 GLY A CA 1
ATOM 853 C C . GLY A 1 104 ? 9.857 -9.201 -8.087 1.00 76.38 104 GLY A C 1
ATOM 854 O O . GLY A 1 104 ? 11.037 -8.934 -8.340 1.00 76.38 104 GLY A O 1
ATOM 855 N N . LEU A 1 105 ? 9.383 -10.444 -8.231 1.00 79.06 105 LEU A N 1
ATOM 856 C CA . LEU A 1 105 ? 10.175 -11.548 -8.787 1.00 79.06 105 LEU A CA 1
ATOM 857 C C . LEU A 1 105 ? 10.431 -11.353 -10.285 1.00 79.06 105 LEU A C 1
ATOM 859 O O . LEU A 1 105 ? 11.573 -11.472 -10.729 1.00 79.06 105 LEU A O 1
ATOM 863 N N . ILE A 1 106 ? 9.404 -10.990 -11.056 1.00 74.69 106 ILE A N 1
ATOM 864 C CA . ILE A 1 106 ? 9.521 -10.749 -12.501 1.00 74.69 106 ILE A CA 1
ATOM 865 C C . ILE A 1 106 ? 10.502 -9.603 -12.777 1.00 74.69 106 ILE A C 1
ATOM 867 O O . ILE A 1 106 ? 11.351 -9.731 -13.663 1.00 74.69 106 ILE A O 1
ATOM 871 N N . ALA A 1 107 ? 10.454 -8.529 -11.982 1.00 70.06 107 ALA A N 1
ATOM 872 C CA . ALA A 1 107 ? 11.370 -7.395 -12.094 1.00 70.06 107 ALA A CA 1
ATOM 873 C C . ALA A 1 107 ? 12.843 -7.779 -11.853 1.00 70.06 107 ALA A C 1
ATOM 875 O O . ALA A 1 107 ? 13.740 -7.188 -12.454 1.00 70.06 107 ALA A O 1
ATOM 876 N N . ARG A 1 108 ? 13.106 -8.777 -10.997 1.00 69.12 108 ARG A N 1
ATOM 877 C CA . ARG A 1 108 ? 14.465 -9.271 -10.704 1.00 69.12 108 ARG A CA 1
ATOM 878 C C . ARG A 1 108 ? 14.957 -10.307 -11.710 1.00 69.12 108 ARG A C 1
ATOM 880 O O . ARG A 1 108 ? 16.156 -10.372 -11.966 1.00 69.12 108 ARG A O 1
ATOM 887 N N . THR A 1 109 ? 14.062 -11.127 -12.256 1.00 66.50 109 THR A N 1
ATOM 888 C CA . THR A 1 109 ? 14.426 -12.227 -13.159 1.00 66.50 109 THR A CA 1
ATOM 889 C C . THR A 1 109 ? 14.577 -11.774 -14.616 1.00 66.50 109 THR A C 1
ATOM 891 O O . THR A 1 109 ? 15.435 -12.307 -15.318 1.00 66.50 109 THR A O 1
ATOM 894 N N . TRP A 1 110 ? 13.818 -10.771 -15.079 1.00 64.12 110 TRP A N 1
ATOM 895 C CA . TRP A 1 110 ? 13.883 -10.284 -16.465 1.00 64.12 110 TRP A CA 1
ATOM 896 C C . TRP A 1 110 ? 14.540 -8.901 -16.591 1.00 64.12 110 TRP A C 1
ATOM 898 O O . TRP A 1 110 ? 13.915 -7.860 -16.383 1.00 64.12 110 TRP A O 1
ATOM 908 N N . TYR A 1 111 ? 15.798 -8.884 -17.045 1.00 52.03 111 TYR A N 1
ATOM 909 C CA . TYR A 1 111 ? 16.488 -7.661 -17.469 1.00 52.03 111 TYR A CA 1
ATOM 910 C C . TYR A 1 111 ? 15.783 -7.049 -18.696 1.00 52.03 111 TYR A C 1
ATOM 912 O O . TYR A 1 111 ? 15.806 -7.626 -19.780 1.00 52.03 111 TYR A O 1
ATOM 920 N N . GLY A 1 112 ? 15.155 -5.879 -18.522 1.00 57.84 112 GLY A N 1
ATOM 921 C CA . GLY A 1 112 ? 14.524 -5.100 -19.603 1.00 57.84 112 GLY A CA 1
ATOM 922 C C . GLY A 1 112 ? 13.015 -4.850 -19.465 1.00 57.84 112 GLY A C 1
ATOM 923 O O . GLY A 1 112 ? 12.458 -4.102 -20.261 1.00 57.84 112 GLY A O 1
ATOM 924 N N . GLN A 1 113 ? 12.355 -5.429 -18.457 1.00 56.12 113 GLN A N 1
ATOM 925 C CA . GLN A 1 113 ? 10.939 -5.165 -18.127 1.00 56.12 113 GLN A CA 1
ATOM 926 C C . GLN A 1 113 ? 10.760 -4.138 -16.993 1.00 56.12 113 GLN A C 1
ATOM 928 O O . GLN A 1 113 ? 9.635 -3.847 -16.591 1.00 56.12 113 GLN A O 1
ATOM 933 N N . SER A 1 114 ? 11.860 -3.579 -16.481 1.00 58.97 114 SER A N 1
ATOM 934 C CA . SER A 1 114 ? 11.819 -2.548 -15.445 1.00 58.97 114 SER A CA 1
ATOM 935 C C . SER A 1 114 ? 11.488 -1.195 -16.077 1.00 58.97 114 SER A C 1
ATOM 937 O O . SER A 1 114 ? 12.213 -0.722 -16.953 1.00 58.97 114 SER A O 1
ATOM 939 N N . SER A 1 115 ? 10.363 -0.606 -15.672 1.00 66.62 115 SER A N 1
ATOM 940 C CA . SER A 1 115 ? 9.890 0.704 -16.129 1.00 66.62 115 SER A CA 1
ATOM 941 C C . SER A 1 115 ? 10.105 1.737 -15.024 1.00 66.62 115 SER A C 1
ATOM 943 O O . SER A 1 115 ? 9.882 1.429 -13.851 1.00 66.62 115 SER A O 1
ATOM 945 N N . SER A 1 116 ? 10.505 2.962 -15.388 1.00 65.50 116 SER A N 1
ATOM 946 C CA . SER A 1 116 ? 10.709 4.062 -14.432 1.00 65.50 116 SER A CA 1
ATOM 947 C C . SER A 1 116 ? 9.422 4.367 -13.655 1.00 65.50 116 SER A C 1
ATOM 949 O O . SER A 1 116 ? 9.452 4.628 -12.454 1.00 65.50 116 SER A O 1
ATOM 951 N N . LEU A 1 117 ? 8.270 4.228 -14.325 1.00 66.44 117 LEU A N 1
ATOM 952 C CA . LEU A 1 117 ? 6.948 4.384 -13.716 1.00 66.44 117 LEU A CA 1
ATOM 953 C C . LEU A 1 117 ? 6.643 3.296 -12.679 1.00 66.44 117 LEU A C 1
ATOM 955 O O . LEU A 1 117 ? 6.183 3.625 -11.589 1.00 66.44 117 LEU A O 1
ATOM 959 N N . GLY A 1 118 ? 6.932 2.026 -12.983 1.00 69.25 118 GLY A N 1
ATOM 960 C CA . GLY A 1 118 ? 6.672 0.904 -12.068 1.00 69.25 118 GLY A CA 1
ATOM 961 C C . GLY A 1 118 ? 7.426 1.053 -10.747 1.00 69.25 118 GLY A C 1
ATOM 962 O O . GLY A 1 118 ? 6.831 0.967 -9.681 1.00 69.25 118 GLY A O 1
ATOM 963 N N . SER A 1 119 ? 8.702 1.450 -10.814 1.00 71.81 119 SER A N 1
ATOM 964 C CA . SER A 1 119 ? 9.543 1.634 -9.622 1.00 71.81 119 SER A CA 1
ATOM 965 C C . SER A 1 119 ? 9.019 2.676 -8.624 1.00 71.81 119 SER A C 1
ATOM 967 O O . SER A 1 119 ? 9.401 2.629 -7.454 1.00 71.81 119 SER A O 1
ATOM 969 N N . ILE A 1 120 ? 8.204 3.634 -9.070 1.00 77.00 120 ILE A N 1
ATOM 970 C CA . ILE A 1 120 ? 7.563 4.633 -8.202 1.00 77.00 120 ILE A CA 1
ATOM 971 C C . ILE A 1 120 ? 6.164 4.161 -7.796 1.00 77.00 120 ILE A C 1
ATOM 973 O O . ILE A 1 120 ? 5.738 4.406 -6.669 1.00 77.00 120 ILE A O 1
ATOM 977 N N . LEU A 1 121 ? 5.451 3.487 -8.701 1.00 78.44 121 LEU A N 1
ATOM 978 C CA . LEU A 1 121 ? 4.076 3.056 -8.483 1.00 78.44 121 LEU A CA 1
ATOM 979 C C . LEU A 1 121 ? 3.978 1.945 -7.429 1.00 78.44 121 LEU A C 1
ATOM 981 O O . LEU A 1 121 ? 3.078 2.001 -6.596 1.00 78.44 121 LEU A O 1
ATOM 985 N N . ASP A 1 122 ? 4.932 1.014 -7.402 1.00 81.62 122 ASP A N 1
ATOM 986 C CA . ASP A 1 122 ? 4.970 -0.105 -6.450 1.00 81.62 122 ASP A CA 1
ATOM 987 C C . ASP A 1 122 ? 4.948 0.371 -4.978 1.00 81.62 122 ASP A C 1
ATOM 989 O O . ASP A 1 122 ? 3.984 0.075 -4.264 1.00 81.62 122 ASP A O 1
ATOM 993 N N . PRO A 1 123 ? 5.883 1.230 -4.507 1.00 81.94 123 PRO A N 1
ATOM 994 C CA . PRO A 1 123 ? 5.845 1.731 -3.130 1.00 81.94 123 PRO A CA 1
ATOM 995 C C . PRO A 1 123 ? 4.646 2.646 -2.835 1.00 81.94 123 PRO A C 1
ATOM 997 O O . PRO A 1 123 ? 4.313 2.866 -1.666 1.00 81.94 123 PRO A O 1
ATOM 1000 N N . MET A 1 124 ? 3.992 3.210 -3.858 1.00 84.81 124 MET A N 1
ATOM 1001 C CA . MET A 1 124 ? 2.739 3.948 -3.677 1.00 84.81 124 MET A CA 1
ATOM 1002 C C . MET A 1 124 ? 1.556 3.002 -3.465 1.00 84.81 124 MET A C 1
ATOM 1004 O O . MET A 1 124 ? 0.770 3.225 -2.542 1.00 84.81 124 MET A O 1
ATOM 1008 N N . ALA A 1 125 ? 1.436 1.952 -4.280 1.00 87.88 125 ALA A N 1
ATOM 1009 C CA . ALA A 1 125 ? 0.382 0.952 -4.161 1.00 87.88 125 ALA A CA 1
ATOM 1010 C C . ALA A 1 125 ? 0.422 0.263 -2.791 1.00 87.88 125 ALA A C 1
ATOM 1012 O O . ALA A 1 125 ? -0.621 0.125 -2.149 1.00 87.88 125 ALA A O 1
ATOM 1013 N N . ASP A 1 126 ? 1.615 -0.060 -2.291 1.00 86.94 126 ASP A N 1
ATOM 1014 C CA . ASP A 1 126 ? 1.788 -0.687 -0.978 1.00 86.94 126 ASP A CA 1
ATOM 1015 C C . ASP A 1 126 ? 1.319 0.213 0.168 1.00 86.94 126 ASP A C 1
ATOM 1017 O O . ASP A 1 126 ? 0.616 -0.236 1.077 1.00 86.94 126 ASP A O 1
ATOM 1021 N N . LYS A 1 127 ? 1.638 1.512 0.109 1.00 89.88 127 LYS A N 1
ATOM 1022 C CA . LYS A 1 127 ? 1.146 2.484 1.097 1.00 89.88 127 LYS A CA 1
ATOM 1023 C C . LYS A 1 127 ? -0.371 2.606 1.058 1.00 89.88 127 LYS A C 1
ATOM 1025 O O . LYS A 1 127 ? -1.004 2.633 2.110 1.00 89.88 127 LYS A O 1
ATOM 1030 N N . ILE A 1 128 ? -0.959 2.665 -0.137 1.00 91.12 128 ILE A N 1
ATOM 1031 C CA . ILE A 1 128 ? -2.415 2.761 -0.304 1.00 91.12 128 ILE A CA 1
ATOM 1032 C C . ILE A 1 128 ? -3.097 1.513 0.272 1.00 91.12 128 ILE A C 1
ATOM 1034 O O . ILE A 1 128 ? -4.092 1.646 0.990 1.00 91.12 128 ILE A O 1
ATOM 1038 N N . LEU A 1 129 ? -2.540 0.323 0.026 1.00 91.31 129 LEU A N 1
ATOM 1039 C CA . LEU A 1 129 ? -3.037 -0.939 0.576 1.00 91.31 129 LEU A CA 1
ATOM 1040 C C . LEU A 1 129 ? -3.004 -0.936 2.102 1.00 91.31 129 LEU A C 1
ATOM 1042 O O . LEU A 1 129 ? -4.037 -1.171 2.730 1.00 91.31 129 LEU A O 1
ATOM 1046 N N . ILE A 1 130 ? -1.855 -0.619 2.702 1.00 91.12 130 ILE A N 1
ATOM 1047 C CA . ILE A 1 130 ? -1.693 -0.601 4.161 1.00 91.12 130 ILE A CA 1
ATOM 1048 C C . ILE A 1 130 ? -2.638 0.420 4.801 1.00 91.12 130 ILE A C 1
ATOM 1050 O O .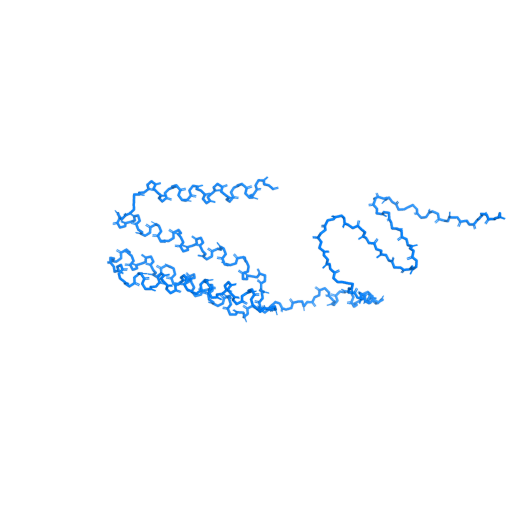 ILE A 1 130 ? -3.365 0.075 5.732 1.00 91.12 130 ILE A O 1
ATOM 1054 N N . VAL A 1 131 ? -2.680 1.657 4.295 1.00 91.62 131 VAL A N 1
ATOM 1055 C CA . VAL A 1 131 ? -3.543 2.712 4.851 1.00 91.62 131 VAL A CA 1
ATOM 1056 C C . VAL A 1 131 ? -5.010 2.299 4.778 1.00 91.62 131 VAL A C 1
ATOM 1058 O O . VAL A 1 131 ? -5.709 2.356 5.786 1.00 91.62 131 VAL A O 1
ATOM 1061 N N . THR A 1 132 ? -5.469 1.811 3.624 1.00 92.00 132 THR A N 1
ATOM 1062 C CA . THR A 1 132 ? -6.869 1.398 3.445 1.00 92.00 132 THR A CA 1
ATOM 1063 C C . THR A 1 132 ? -7.233 0.238 4.370 1.00 92.00 132 THR A C 1
ATOM 1065 O O . THR A 1 132 ? -8.281 0.277 5.015 1.00 92.00 132 THR A O 1
ATOM 1068 N N . LEU A 1 133 ? -6.358 -0.767 4.486 1.00 91.62 133 LEU A N 1
ATOM 1069 C CA . LEU A 1 133 ? -6.559 -1.932 5.347 1.00 91.62 133 LEU A CA 1
ATOM 1070 C C . LEU A 1 133 ? -6.695 -1.527 6.822 1.00 91.62 133 LEU A C 1
ATOM 1072 O O . LEU A 1 133 ? -7.670 -1.898 7.478 1.00 91.62 133 LEU A O 1
ATOM 1076 N N . PHE A 1 134 ? -5.751 -0.736 7.340 1.00 91.50 134 PHE A N 1
ATOM 1077 C CA . PHE A 1 134 ? -5.772 -0.301 8.737 1.00 91.50 134 PHE A CA 1
ATOM 1078 C C . PHE A 1 134 ? -6.944 0.633 9.032 1.00 91.50 134 PHE A C 1
ATOM 1080 O O . PHE A 1 134 ? -7.599 0.480 10.066 1.00 91.50 134 PHE A O 1
ATOM 1087 N N . THR A 1 135 ? -7.259 1.569 8.135 1.00 91.12 135 THR A N 1
ATOM 1088 C CA . THR A 1 135 ? -8.419 2.454 8.294 1.00 91.12 135 THR A CA 1
ATOM 1089 C C . THR A 1 135 ? -9.724 1.657 8.319 1.00 91.12 135 THR A C 1
ATOM 1091 O O . THR A 1 135 ? -10.534 1.870 9.222 1.00 91.12 135 THR A O 1
ATOM 1094 N N . ALA A 1 136 ? -9.909 0.697 7.408 1.00 91.44 136 ALA A N 1
ATOM 1095 C CA . ALA A 1 136 ? -11.101 -0.148 7.380 1.00 91.44 136 ALA A CA 1
ATOM 1096 C C . ALA A 1 136 ? -11.224 -1.016 8.646 1.00 91.44 136 ALA A C 1
ATOM 1098 O O . ALA A 1 136 ? -12.282 -1.053 9.271 1.00 91.44 136 ALA A O 1
ATOM 1099 N N . MET A 1 137 ? -10.129 -1.638 9.097 1.00 89.50 137 MET A N 1
ATOM 1100 C CA . MET A 1 137 ? -10.122 -2.433 10.332 1.00 89.50 137 MET A CA 1
ATOM 1101 C C . MET A 1 137 ? -10.403 -1.591 11.586 1.00 89.50 137 MET A C 1
ATOM 1103 O O . MET A 1 137 ? -11.119 -2.038 12.487 1.00 89.50 137 MET A O 1
ATOM 1107 N N . THR A 1 138 ? -9.889 -0.360 11.634 1.00 91.50 138 THR A N 1
ATOM 1108 C CA . THR A 1 138 ? -10.179 0.590 12.724 1.00 91.50 138 THR A CA 1
ATOM 1109 C C . THR A 1 138 ? -11.657 0.948 12.753 1.00 91.50 138 THR A C 1
ATOM 1111 O O . THR A 1 138 ? -12.259 0.980 13.822 1.00 91.50 138 THR A O 1
ATOM 1114 N N . TYR A 1 139 ? -12.260 1.168 11.582 1.00 89.50 139 TYR A N 1
ATOM 1115 C CA . TYR A 1 139 ? -13.684 1.474 11.468 1.00 89.50 139 TYR A CA 1
ATOM 1116 C C . TYR A 1 139 ? -14.561 0.338 12.011 1.00 89.50 139 TYR A C 1
ATOM 1118 O O . TYR A 1 139 ? -15.545 0.578 12.704 1.00 89.50 139 TYR A O 1
ATOM 1126 N N . THR A 1 140 ? -14.153 -0.909 11.778 1.00 88.56 140 THR A N 1
ATOM 1127 C CA . THR A 1 140 ? -14.826 -2.097 12.322 1.00 88.56 140 THR A CA 1
ATOM 1128 C C . THR A 1 140 ? -14.527 -2.381 13.804 1.00 88.56 140 THR A C 1
ATOM 1130 O O . THR A 1 140 ? -14.994 -3.385 14.330 1.00 88.56 140 THR A O 1
ATOM 1133 N N . ASN A 1 141 ? -13.767 -1.523 14.498 1.00 87.81 141 ASN A N 1
ATOM 1134 C CA . ASN A 1 141 ? -13.295 -1.714 15.881 1.00 87.81 141 ASN A CA 1
ATOM 1135 C C . ASN A 1 141 ? -12.464 -2.996 16.113 1.00 87.81 141 ASN A C 1
ATOM 1137 O O . ASN A 1 141 ? -12.285 -3.417 17.255 1.00 87.81 141 ASN A O 1
ATOM 1141 N N . LEU A 1 142 ? -11.920 -3.606 15.053 1.00 86.94 142 LEU A N 1
ATOM 1142 C CA . LEU A 1 142 ? -11.028 -4.769 15.159 1.00 86.94 142 LEU A CA 1
ATOM 1143 C C . LEU A 1 142 ? -9.644 -4.375 15.688 1.00 86.94 142 LEU A C 1
ATOM 1145 O O . LEU A 1 142 ? -8.996 -5.147 16.392 1.00 86.94 142 LEU A O 1
ATOM 1149 N N . ILE A 1 143 ? -9.187 -3.177 15.324 1.00 88.81 143 ILE A N 1
ATOM 1150 C CA . ILE A 1 143 ? -7.883 -2.632 15.704 1.00 88.81 143 ILE A CA 1
ATOM 1151 C C . ILE A 1 143 ? -8.103 -1.321 16.467 1.00 88.81 143 ILE A C 1
ATOM 1153 O O . ILE A 1 143 ? -8.889 -0.484 16.014 1.00 88.81 143 ILE A O 1
ATOM 1157 N N . PRO A 1 144 ? -7.411 -1.095 17.602 1.00 90.00 144 PRO A N 1
ATOM 1158 C CA . PRO A 1 144 ? -7.512 0.163 18.325 1.00 90.00 144 PRO A CA 1
ATOM 1159 C C . PRO A 1 144 ? -6.962 1.317 17.482 1.00 90.00 144 PRO A C 1
ATOM 1161 O O . PRO A 1 144 ? -5.888 1.217 16.886 1.00 90.00 144 PRO A O 1
ATOM 1164 N N . ALA A 1 145 ? -7.659 2.454 17.499 1.00 90.50 145 ALA A N 1
ATOM 1165 C CA . ALA A 1 145 ? -7.286 3.638 16.722 1.00 90.50 145 ALA A CA 1
ATOM 1166 C C . ALA A 1 145 ? -5.861 4.149 17.017 1.00 90.50 145 ALA A C 1
ATOM 1168 O O . ALA A 1 145 ? -5.223 4.740 16.147 1.00 90.50 145 ALA A O 1
ATOM 1169 N N . SER A 1 146 ? -5.333 3.879 18.215 1.00 92.75 146 SER A N 1
ATOM 1170 C CA . SER A 1 146 ? -3.953 4.200 18.588 1.00 92.75 146 SER A CA 1
ATOM 1171 C C . SER A 1 146 ? -2.915 3.485 17.718 1.00 92.75 146 SER A C 1
ATOM 1173 O O . SER A 1 146 ? -1.900 4.090 17.374 1.00 92.75 146 SER A O 1
ATOM 1175 N N . LEU A 1 147 ? -3.165 2.234 17.314 1.00 91.00 147 LEU A N 1
ATOM 1176 C CA . LEU A 1 147 ? -2.246 1.478 16.462 1.00 91.00 147 LEU A CA 1
ATOM 1177 C C . LEU A 1 147 ? -2.205 2.066 15.047 1.00 91.00 147 LEU A C 1
ATOM 1179 O O . LEU A 1 147 ? -1.132 2.294 14.493 1.00 91.00 147 LEU A O 1
ATOM 1183 N N . THR A 1 148 ? -3.373 2.384 14.495 1.00 90.31 148 THR A N 1
ATOM 1184 C CA . THR A 1 148 ? -3.499 3.017 13.177 1.00 90.31 148 THR A CA 1
ATOM 1185 C C . THR A 1 148 ? -2.858 4.401 13.159 1.00 90.31 148 THR A C 1
ATOM 1187 O O . THR A 1 148 ? -2.125 4.730 12.227 1.00 90.31 148 THR A O 1
ATOM 1190 N N . ALA A 1 149 ? -3.044 5.187 14.223 1.00 90.94 149 ALA A N 1
ATOM 1191 C CA . ALA A 1 149 ? -2.373 6.473 14.382 1.00 90.94 149 ALA A CA 1
ATOM 1192 C C . ALA A 1 149 ? -0.841 6.331 14.425 1.00 90.94 149 ALA A C 1
ATOM 1194 O O . ALA A 1 149 ? -0.146 7.127 13.796 1.00 90.94 149 ALA A O 1
ATOM 1195 N N . LEU A 1 150 ? -0.306 5.309 15.105 1.00 94.12 150 LEU A N 1
ATOM 1196 C CA . LEU A 1 150 ? 1.136 5.036 15.157 1.00 94.12 150 LEU A CA 1
ATOM 1197 C C . LEU A 1 150 ? 1.697 4.727 13.762 1.00 94.12 150 LEU A C 1
ATOM 1199 O O . LEU A 1 150 ? 2.724 5.283 13.377 1.00 94.12 150 LEU A O 1
ATOM 1203 N N . ILE A 1 151 ? 1.008 3.892 12.982 1.00 91.38 151 ILE A N 1
ATOM 1204 C CA . ILE A 1 151 ? 1.433 3.524 11.623 1.00 91.38 151 ILE A CA 1
ATOM 1205 C C . ILE A 1 151 ? 1.459 4.751 10.710 1.00 91.38 151 ILE A C 1
ATOM 1207 O O . ILE A 1 151 ? 2.467 5.003 10.049 1.00 91.38 151 ILE A O 1
ATOM 1211 N N . ILE A 1 152 ? 0.397 5.558 10.732 1.00 89.75 152 ILE A N 1
ATOM 1212 C CA . ILE A 1 152 ? 0.328 6.798 9.951 1.00 89.75 152 ILE A CA 1
ATOM 1213 C C . ILE A 1 152 ? 1.433 7.770 10.390 1.00 89.75 152 ILE A C 1
ATOM 1215 O O . ILE A 1 152 ? 2.130 8.334 9.547 1.00 89.75 152 ILE A O 1
ATOM 1219 N N . ALA A 1 153 ? 1.649 7.938 11.698 1.00 93.38 153 ALA A N 1
ATOM 1220 C CA . ALA A 1 153 ? 2.707 8.796 12.225 1.00 93.38 153 ALA A CA 1
ATOM 1221 C C . ALA A 1 153 ? 4.104 8.336 11.775 1.00 93.38 153 ALA A C 1
ATOM 1223 O O . ALA A 1 153 ? 4.931 9.164 11.385 1.00 93.38 153 ALA A O 1
ATOM 1224 N N . ARG A 1 154 ? 4.366 7.024 11.772 1.00 93.69 154 ARG A N 1
ATOM 1225 C CA . ARG A 1 154 ? 5.611 6.433 11.264 1.00 93.69 154 ARG A CA 1
ATOM 1226 C C . ARG A 1 154 ? 5.808 6.740 9.783 1.00 93.69 154 ARG A C 1
ATOM 1228 O O . ARG A 1 154 ? 6.905 7.137 9.397 1.00 93.69 154 ARG A O 1
ATOM 1235 N N . ASP A 1 155 ? 4.768 6.600 8.967 1.00 90.56 155 ASP A N 1
ATOM 1236 C CA . ASP A 1 155 ? 4.848 6.865 7.528 1.00 90.56 155 ASP A CA 1
ATOM 1237 C C . ASP A 1 155 ? 5.076 8.349 7.217 1.00 90.56 155 ASP A C 1
ATOM 1239 O O . ASP A 1 155 ? 5.898 8.670 6.355 1.00 90.56 155 ASP A O 1
ATOM 1243 N N . ILE A 1 156 ? 4.433 9.255 7.961 1.00 90.44 156 ILE A N 1
ATOM 1244 C CA . ILE A 1 156 ? 4.674 10.704 7.869 1.00 90.44 156 ILE A CA 1
ATOM 1245 C C . ILE A 1 156 ? 6.100 11.040 8.309 1.00 90.44 156 ILE A C 1
ATOM 1247 O O . ILE A 1 156 ? 6.772 11.825 7.645 1.00 90.44 156 ILE A O 1
ATOM 1251 N N . THR A 1 157 ? 6.587 10.429 9.392 1.00 93.06 157 THR A N 1
ATOM 1252 C CA . THR A 1 157 ? 7.950 10.658 9.894 1.00 93.06 157 THR A CA 1
ATOM 1253 C C . THR A 1 157 ? 8.992 10.222 8.868 1.00 93.06 157 THR A C 1
ATOM 1255 O O . THR A 1 157 ? 9.934 10.964 8.604 1.00 93.06 157 THR A O 1
ATOM 1258 N N . LEU A 1 158 ? 8.813 9.055 8.241 1.00 90.75 158 LEU A N 1
ATOM 1259 C CA . LEU A 1 158 ? 9.708 8.579 7.184 1.00 90.75 158 LEU A CA 1
ATOM 1260 C C . LEU A 1 158 ? 9.651 9.455 5.933 1.00 90.75 158 LEU A C 1
ATOM 1262 O O . LEU A 1 158 ? 10.695 9.751 5.357 1.00 90.75 158 LEU A O 1
ATOM 1266 N N . ALA A 1 159 ? 8.456 9.885 5.522 1.00 87.19 159 ALA A N 1
ATOM 1267 C CA . ALA A 1 159 ? 8.310 10.799 4.396 1.00 87.19 159 ALA A CA 1
ATOM 1268 C C . ALA A 1 159 ? 8.995 12.143 4.689 1.00 87.19 159 ALA A C 1
ATOM 1270 O O . ALA A 1 159 ? 9.806 12.600 3.892 1.00 87.19 159 ALA A O 1
ATOM 1271 N N . GLY A 1 160 ? 8.737 12.740 5.856 1.00 90.44 160 GLY A N 1
ATOM 1272 C CA . GLY A 1 160 ? 9.349 13.999 6.282 1.00 90.44 160 GLY A CA 1
ATOM 1273 C C . GLY A 1 160 ? 10.871 13.917 6.403 1.00 90.44 160 GLY A C 1
ATOM 1274 O O . GLY A 1 160 ? 11.566 14.813 5.935 1.00 90.44 160 GLY A O 1
ATOM 1275 N N . ALA A 1 161 ? 11.401 12.822 6.955 1.00 91.50 161 ALA A N 1
ATOM 1276 C CA . ALA A 1 161 ? 12.843 12.591 7.028 1.00 91.50 161 ALA A CA 1
ATOM 1277 C C . ALA A 1 161 ? 13.485 12.479 5.636 1.00 91.50 161 ALA A C 1
ATOM 1279 O O . ALA A 1 161 ? 14.569 13.015 5.426 1.00 91.50 161 ALA A O 1
ATOM 1280 N N . ALA A 1 162 ? 12.808 11.830 4.682 1.00 87.38 162 ALA A N 1
ATOM 1281 C CA . ALA A 1 162 ? 13.281 11.727 3.304 1.00 87.38 162 ALA A CA 1
ATOM 1282 C C . ALA A 1 162 ? 13.291 13.077 2.566 1.00 87.38 162 ALA A C 1
ATOM 1284 O O . ALA A 1 162 ? 14.138 13.270 1.707 1.00 87.38 162 ALA A O 1
ATOM 1285 N N . PHE A 1 163 ? 12.383 14.003 2.896 1.00 87.38 163 PHE A N 1
ATOM 1286 C CA . PHE A 1 163 ? 12.385 15.364 2.337 1.00 87.38 163 PHE A CA 1
ATOM 1287 C C . PHE A 1 163 ? 13.438 16.287 2.962 1.00 87.38 163 PHE A C 1
ATOM 1289 O O . PHE A 1 163 ? 13.794 17.293 2.354 1.00 87.38 163 PHE A O 1
ATOM 1296 N N . TYR A 1 164 ? 13.875 16.002 4.190 1.00 89.25 164 TYR A N 1
ATOM 1297 C CA . TYR A 1 164 ? 14.838 16.836 4.912 1.00 89.25 164 TYR A CA 1
ATOM 1298 C C . TYR A 1 164 ? 16.299 16.575 4.500 1.00 89.25 164 TYR A C 1
ATOM 1300 O O . TYR A 1 164 ? 17.146 17.449 4.679 1.00 89.25 164 TYR A O 1
ATOM 1308 N N . ILE A 1 165 ? 16.585 15.375 3.985 1.00 75.38 165 ILE A N 1
ATOM 1309 C CA . ILE A 1 165 ? 17.898 14.954 3.462 1.00 75.38 165 ILE A CA 1
ATOM 1310 C C . ILE A 1 165 ? 18.068 15.439 2.023 1.00 75.38 165 ILE A C 1
ATOM 1312 O O . ILE A 1 165 ? 19.182 15.920 1.712 1.00 75.38 165 ILE A O 1
#

Sequence (165 aa):
LRIRHRSLLRYPAPIFALCENGFPYAILHKKWIVPPVNVFLPTNPYDRVRMAYVVRENIWTVPNVLCISRILVTPYLGYLIIGGDFQQAFYILLWAGVTDLLDGLIARTWYGQSSSLGSILDPMADKILIVTLFTAMTYTNLIPASLTALIIARDITLAGAAFYI

Secondary structure (DSSP, 8-state):
------------SS----EETTEE----SS------------SSHHHHHHHTS-----S--HHHHHHHHHHHHHHHHHHHHHHT-HHHHHHHHHHHHHHHHHHHHHHHH-TT---HHHHHHHHHHHHHHHHHHHHHHHHTTSS-HHHHHHHHHHHHHHHHHHHH-

Radius of gyration: 26.56 Å; chains: 1; bounding box: 86×44×55 Å

Foldseek 3Di:
DDDDDDPPPDDPDDDPFDDDPHDTDRPDDDDDPDDPDPCPPPPDPVVVVVVVDDPPFDCDFLLNVLLVVLLVVQLVLLVCLLVVVVVVSVVSVVVNVVSLVVSVVCCVPDDPRDGPVSVVSSVVSVVSNVLSVLVSCVSVVVDPVVVSVVVVVVVVVVVVVVVVD

pLDDT: mean 71.27, std 20.5, range [31.55, 94.12]